Protein AF-A0A369SD27-F1 (afdb_monomer)

Foldseek 3Di:
DDVVVVVVVVCLVVQQKAWEDLDPDPPDIDIDGSVVQLVLLVVVDDPVLPVLSCLCNPQVSVVDSDQKDFQCCQPVVSNDDPVSVVVCVVQFCWADDDVRMIGRGRGCSNVVVVLLVLLLVQLQVVLVPDPNSDDDLVVQQVDPSQCPRPVHRVSSVVVCVVVVVDD

Solvent-accessible surface area (backbone atoms only — not comparable to full-atom values): 9494 Å² total; per-residue (Å²): 140,68,77,66,61,54,54,55,51,51,37,18,75,70,54,50,32,39,53,28,73,84,63,90,51,95,84,49,69,48,78,45,44,38,63,61,51,49,56,56,54,60,72,69,63,44,91,86,48,39,65,46,52,49,47,41,64,71,51,44,49,81,74,47,59,61,47,52,50,41,46,62,54,45,40,74,72,60,62,54,49,74,66,39,51,54,52,38,37,74,61,27,44,29,42,86,66,54,91,62,28,30,28,44,40,62,56,62,46,68,60,51,49,54,47,51,53,51,31,37,50,48,54,54,52,58,30,70,72,34,96,82,52,66,76,59,65,74,58,56,52,65,31,70,79,31,67,74,30,88,74,37,31,65,54,29,51,52,51,38,45,74,67,63,78,51,132

Nearest PDB structures (foldseek):
  9bz0-assembly1_f  TM=7.739E-01  e=6.110E-14  Homo sapiens
  8ycm-assembly1_A  TM=7.921E-01  e=5.741E-13  Homo sapiens
  9er2-assembly1_Q  TM=7.442E-01  e=6.460E-13  Homo sapiens
  9fd2-assembly1_g  TM=7.834E-01  e=1.559E-11  Homo sapiens
  2hs5-assembly1_A  TM=3.991E-01  e=8.813E+00  Rhodococcus jostii RHA1

pLDDT: mean 89.75, std 9.9, range [38.03, 96.31]

Radius of gyration: 19.75 Å; Cα contacts (8 Å, |Δi|>4): 182; chains: 1; bounding box: 48×32×53 Å

Sequence (167 aa):
MNNKYAHANDLRIRNVIRMFKLGEGADEFSILTTEDYTDCIKKLITKENKSSIYKFLHCVLPKCTDVSINRETLFDKIGLSEQDLTYLMSIGTLTIRDVDSWWIAIPNAGQFMKHFIRGRECVIKILKKRKYKEILEQDLQKHSSLKSCCLGASFCIHDVIGKEIVK

Mean predicted aligned error: 5.79 Å

Secondary structure (DSSP, 8-state):
--HHHHHHHHHHHTTSEEEE--SS-TT--EEEEHHHHHHHHHTT--TTTHHHHHHIIIIITTT--SSEEEHIIIIIIT---HHHHHHHHHTTSEEEEETTEEEE--TTHHHHHHHHHHHHHHHHHHHHTSTTS---HHHHHT-HHHHT-TT-HHHHHHHHHHTTS--

Structure (mmCIF, N/CA/C/O backbone):
data_AF-A0A369SD27-F1
#
_entry.id   AF-A0A369SD27-F1
#
loop_
_atom_site.group_PDB
_atom_site.id
_atom_site.type_symbol
_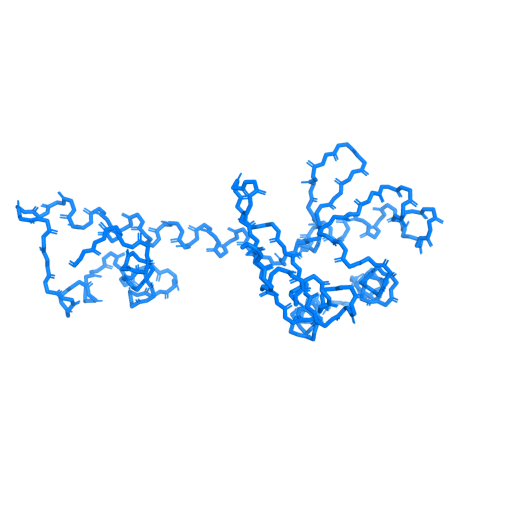atom_site.label_atom_id
_atom_site.label_alt_id
_atom_site.label_comp_id
_atom_site.label_asym_id
_atom_site.label_entity_id
_atom_site.label_seq_id
_atom_site.pdbx_PDB_ins_code
_atom_site.Cartn_x
_atom_site.Cartn_y
_atom_site.Cartn_z
_atom_site.occupancy
_atom_site.B_iso_or_equiv
_atom_site.auth_seq_id
_atom_site.auth_comp_id
_atom_site.auth_asym_id
_atom_site.auth_atom_id
_atom_site.pdbx_PDB_model_num
ATOM 1 N N . MET A 1 1 ? -23.697 14.491 -11.128 1.00 38.03 1 MET A N 1
ATOM 2 C CA . MET A 1 1 ? -22.670 13.422 -11.131 1.00 38.03 1 MET A CA 1
ATOM 3 C C . MET A 1 1 ? -21.575 13.837 -12.113 1.00 38.03 1 MET A C 1
ATOM 5 O O . MET A 1 1 ? -21.940 14.133 -13.233 1.00 38.03 1 MET A O 1
ATOM 9 N N . ASN A 1 2 ? -20.269 13.944 -11.868 1.00 40.72 2 ASN A N 1
ATOM 10 C CA . ASN A 1 2 ? -19.416 14.110 -10.689 1.00 40.72 2 ASN A CA 1
ATOM 11 C C . ASN A 1 2 ? -18.072 14.668 -11.225 1.00 40.72 2 ASN A C 1
ATOM 13 O O . ASN A 1 2 ? -17.315 13.928 -11.842 1.00 40.72 2 ASN A O 1
ATOM 17 N N . ASN A 1 3 ? -17.756 15.946 -10.986 1.00 50.09 3 ASN A N 1
ATOM 18 C CA . ASN A 1 3 ? -16.518 16.595 -11.474 1.00 50.09 3 ASN A CA 1
ATOM 19 C C . ASN A 1 3 ? -15.256 16.183 -10.663 1.00 50.09 3 ASN A C 1
ATOM 21 O O . ASN A 1 3 ? -14.123 16.407 -11.070 1.00 50.09 3 ASN A O 1
ATOM 25 N N . LYS A 1 4 ? -15.424 15.522 -9.507 1.00 52.25 4 LYS A N 1
ATOM 26 C CA . LYS A 1 4 ? -14.296 15.128 -8.639 1.00 52.25 4 LYS A CA 1
ATOM 27 C C . LYS A 1 4 ? -13.510 13.912 -9.150 1.00 52.25 4 LYS A C 1
ATOM 29 O O . LYS A 1 4 ? -12.298 13.865 -8.965 1.00 52.25 4 LYS A O 1
ATOM 34 N N . TYR A 1 5 ? -14.167 12.956 -9.818 1.00 54.16 5 TYR A N 1
ATOM 35 C CA . TYR A 1 5 ? -13.476 11.784 -10.378 1.00 54.16 5 TYR A CA 1
ATOM 36 C C . TYR A 1 5 ? -12.637 12.140 -11.607 1.00 54.16 5 TYR A C 1
ATOM 38 O O . TYR A 1 5 ? -11.576 11.549 -11.795 1.00 54.16 5 TYR A O 1
ATOM 46 N N . ALA A 1 6 ? -13.070 13.138 -12.388 1.00 62.72 6 ALA A N 1
ATOM 47 C CA . ALA A 1 6 ? -12.287 13.673 -13.499 1.00 62.72 6 ALA A CA 1
ATOM 48 C C . ALA A 1 6 ? -10.934 14.196 -12.994 1.00 62.72 6 ALA A C 1
ATOM 50 O O . ALA A 1 6 ? -9.893 13.764 -13.471 1.00 62.72 6 ALA A O 1
ATOM 51 N N . HIS A 1 7 ? -10.942 14.998 -11.924 1.00 81.56 7 HIS A N 1
ATOM 52 C CA . HIS A 1 7 ? -9.715 15.576 -11.380 1.00 81.56 7 HIS A CA 1
ATOM 53 C C . HIS A 1 7 ? -8.720 14.533 -10.841 1.00 81.56 7 HIS A C 1
ATOM 55 O O . HIS A 1 7 ? -7.531 14.600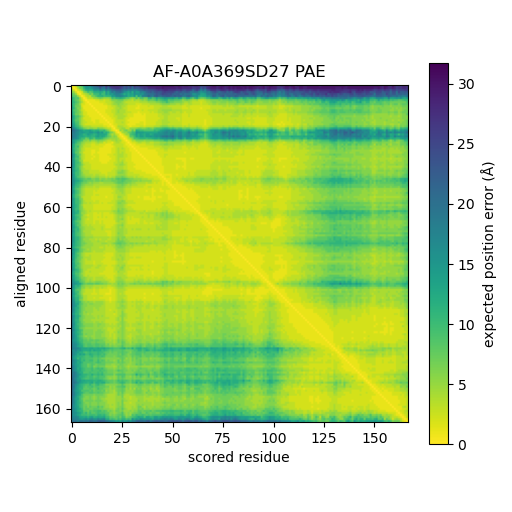 -11.144 1.00 81.56 7 HIS A O 1
ATOM 61 N N . ALA A 1 8 ? -9.181 13.539 -10.072 1.00 82.12 8 ALA A N 1
ATOM 62 C CA . ALA A 1 8 ? -8.292 12.492 -9.559 1.00 82.12 8 ALA A CA 1
ATOM 63 C C . ALA A 1 8 ? -7.730 11.610 -10.688 1.00 82.12 8 ALA A C 1
ATOM 65 O O . ALA A 1 8 ? -6.546 11.276 -10.687 1.00 82.12 8 ALA A O 1
ATOM 66 N N . ASN A 1 9 ? -8.555 11.268 -11.681 1.00 87.00 9 ASN A N 1
ATOM 67 C CA . ASN A 1 9 ? -8.093 10.495 -12.827 1.00 87.00 9 ASN A CA 1
ATOM 68 C C . ASN A 1 9 ? -7.086 11.284 -13.680 1.00 87.00 9 ASN A C 1
ATOM 70 O O . ASN A 1 9 ? -6.085 10.717 -14.109 1.00 87.00 9 ASN A O 1
ATOM 74 N N . ASP A 1 10 ? -7.286 12.592 -13.850 1.00 92.00 10 ASP A N 1
ATOM 75 C CA . ASP A 1 10 ? -6.336 13.469 -14.542 1.00 92.00 10 ASP A CA 1
ATOM 76 C C . ASP A 1 10 ? -4.981 13.511 -13.824 1.00 92.00 10 ASP A C 1
ATOM 78 O O . ASP A 1 10 ? -3.932 13.380 -14.459 1.00 92.00 10 ASP A O 1
ATOM 82 N N . LEU A 1 11 ? -4.985 13.646 -12.492 1.00 93.81 11 LEU A N 1
ATOM 83 C CA . LEU A 1 11 ? -3.763 13.607 -11.683 1.00 93.81 11 LEU A CA 1
ATOM 84 C C . LEU A 1 11 ? -3.053 12.250 -11.782 1.00 93.81 11 LEU A C 1
ATOM 86 O O . LEU A 1 11 ? -1.822 12.206 -11.825 1.00 93.81 11 LEU A O 1
ATOM 90 N N . ARG A 1 12 ? -3.808 11.149 -11.851 1.00 92.88 12 ARG A N 1
ATOM 91 C CA . ARG A 1 12 ? -3.268 9.796 -12.032 1.00 92.88 12 ARG A CA 1
ATOM 92 C C . ARG A 1 12 ? -2.636 9.619 -13.411 1.00 92.88 12 ARG A C 1
ATOM 94 O O . ARG A 1 12 ? -1.510 9.141 -13.498 1.00 92.88 12 ARG A O 1
ATOM 101 N N . ILE A 1 13 ? -3.315 10.040 -14.482 1.00 91.69 13 ILE A N 1
ATOM 102 C CA . ILE A 1 13 ? -2.795 9.970 -15.860 1.00 91.69 13 ILE A CA 1
ATOM 103 C C . ILE A 1 13 ? -1.500 10.782 -15.988 1.00 91.69 13 ILE A C 1
ATOM 105 O O . ILE A 1 13 ? -0.551 10.334 -16.626 1.00 91.69 13 ILE A O 1
ATOM 109 N N . ARG A 1 14 ? -1.423 11.937 -15.317 1.00 93.31 14 ARG A N 1
ATOM 110 C CA . ARG A 1 14 ? -0.212 12.772 -15.231 1.00 93.31 14 ARG A CA 1
ATOM 111 C C . ARG A 1 14 ? 0.856 12.227 -14.277 1.00 93.31 14 ARG A C 1
ATOM 113 O O . ARG A 1 14 ? 1.879 12.878 -14.090 1.00 93.31 14 ARG A O 1
ATOM 120 N N . ASN A 1 15 ? 0.627 11.065 -13.666 1.00 93.50 15 ASN A N 1
ATOM 121 C CA . ASN A 1 15 ? 1.518 10.423 -12.704 1.00 93.50 15 ASN A CA 1
ATOM 122 C C . ASN A 1 15 ? 1.846 11.296 -11.471 1.00 93.50 15 ASN A C 1
ATOM 124 O O . ASN A 1 15 ? 2.904 11.143 -10.864 1.00 93.50 15 ASN A O 1
ATOM 128 N N . VAL A 1 16 ? 0.944 12.203 -11.079 1.00 95.44 16 VAL A N 1
ATOM 129 C CA . VAL A 1 16 ? 1.078 13.018 -9.855 1.00 95.44 16 VAL A CA 1
ATOM 130 C C . VAL A 1 16 ? 0.658 12.218 -8.626 1.00 95.44 16 VAL A C 1
ATOM 132 O O . VAL A 1 16 ? 1.274 12.320 -7.566 1.00 95.44 16 VAL A O 1
ATOM 135 N N . ILE A 1 17 ? -0.377 11.392 -8.780 1.00 95.38 17 ILE A N 1
ATOM 136 C CA . ILE A 1 17 ? -0.871 10.498 -7.735 1.00 95.38 17 ILE A CA 1
ATOM 137 C C . ILE A 1 17 ? -0.869 9.050 -8.207 1.00 95.38 17 ILE A C 1
ATOM 139 O O . ILE A 1 17 ? -0.974 8.761 -9.401 1.00 95.38 17 ILE A O 1
ATOM 143 N N . ARG A 1 18 ? -0.835 8.138 -7.240 1.00 93.94 18 ARG A N 1
ATOM 144 C CA . ARG A 1 18 ? -1.035 6.705 -7.427 1.00 93.94 18 ARG A CA 1
ATOM 145 C C . ARG A 1 18 ? -2.222 6.222 -6.628 1.00 93.94 18 ARG A C 1
ATOM 147 O O . ARG A 1 18 ? -2.465 6.688 -5.518 1.00 93.94 18 ARG A O 1
ATOM 154 N N . MET A 1 19 ? -2.933 5.266 -7.210 1.00 93.31 19 MET A N 1
ATOM 155 C CA . MET A 1 19 ? -4.055 4.588 -6.581 1.00 93.31 19 MET A CA 1
ATOM 156 C C . MET A 1 19 ? -3.653 3.150 -6.257 1.00 93.31 19 MET A C 1
ATOM 158 O O . MET A 1 19 ? -2.937 2.521 -7.034 1.00 93.31 19 MET A O 1
ATOM 162 N N . PHE A 1 20 ? -4.128 2.629 -5.129 1.00 92.19 20 PHE A N 1
ATOM 163 C CA . PHE A 1 20 ? -3.804 1.288 -4.641 1.00 92.19 20 PHE A CA 1
ATOM 164 C C . PHE A 1 20 ? -5.049 0.581 -4.122 1.00 92.19 20 PHE A C 1
ATOM 166 O O . PHE A 1 20 ? -5.918 1.212 -3.517 1.00 92.19 20 PHE A O 1
ATOM 173 N N . LYS A 1 21 ? -5.101 -0.741 -4.301 1.00 88.81 21 LYS A N 1
ATOM 174 C CA . LYS A 1 21 ? -6.092 -1.610 -3.662 1.00 88.81 21 LYS A CA 1
ATOM 175 C C . LYS A 1 21 ? -5.557 -2.100 -2.317 1.00 88.81 21 LYS A C 1
ATOM 177 O O . LYS A 1 21 ? -4.570 -2.826 -2.286 1.00 88.81 21 LYS A O 1
ATOM 182 N N . LEU A 1 22 ? -6.189 -1.684 -1.215 1.00 78.94 22 LEU A N 1
ATOM 183 C CA . LEU A 1 22 ? -5.800 -2.076 0.153 1.00 78.94 22 LEU A CA 1
ATOM 184 C C . LEU A 1 22 ? -6.831 -2.962 0.877 1.00 78.94 22 LEU A C 1
ATOM 186 O O . LEU A 1 22 ? -6.571 -3.385 2.002 1.00 78.94 22 LEU A O 1
ATOM 190 N N . GLY A 1 23 ? -7.981 -3.242 0.259 1.00 68.44 23 GLY A N 1
ATOM 191 C CA . GLY A 1 23 ? -9.082 -3.990 0.869 1.00 68.44 23 GLY A CA 1
ATOM 192 C C . GLY A 1 23 ? -9.861 -4.829 -0.143 1.00 68.44 23 GLY A C 1
ATOM 193 O O . GLY A 1 23 ? -9.574 -4.804 -1.338 1.00 68.44 23 GLY A O 1
ATOM 194 N N . GLU A 1 24 ? -10.849 -5.570 0.357 1.00 60.34 24 GLU A N 1
ATOM 195 C CA . GLU A 1 24 ? -11.711 -6.459 -0.439 1.00 60.34 24 GLU A CA 1
ATOM 196 C C . GLU A 1 24 ? -12.819 -5.697 -1.192 1.00 60.34 24 GLU A C 1
ATOM 198 O O . GLU A 1 24 ? -13.436 -6.234 -2.110 1.00 60.34 24 GLU A O 1
ATOM 203 N N . GLY A 1 25 ? -13.066 -4.432 -0.833 1.00 64.69 25 GLY A N 1
ATOM 204 C CA . GLY A 1 25 ? -14.048 -3.583 -1.499 1.00 64.69 25 GLY A CA 1
ATOM 205 C C . GLY A 1 25 ? -13.664 -3.279 -2.950 1.00 64.69 25 GLY A C 1
ATOM 206 O O . GLY A 1 25 ? -12.620 -2.675 -3.227 1.00 64.69 25 GLY A O 1
ATOM 207 N N . ALA A 1 26 ? -14.552 -3.629 -3.886 1.00 64.12 26 ALA A N 1
ATOM 208 C CA . ALA A 1 26 ? -14.353 -3.428 -5.324 1.00 64.12 26 ALA A CA 1
ATOM 209 C C . ALA A 1 26 ? -14.070 -1.962 -5.709 1.00 64.12 26 ALA A C 1
ATOM 211 O O . ALA A 1 26 ? -13.346 -1.728 -6.675 1.00 64.12 26 ALA A O 1
ATOM 212 N N . ASP A 1 27 ? -14.499 -0.993 -4.891 1.00 72.75 27 ASP A N 1
ATOM 213 C CA . ASP A 1 27 ? -14.333 0.451 -5.124 1.00 72.75 27 ASP A CA 1
ATOM 214 C C . ASP A 1 27 ? -13.517 1.177 -4.041 1.00 72.75 27 ASP A C 1
ATOM 216 O O . ASP A 1 27 ? -13.431 2.405 -4.030 1.00 72.75 27 ASP A O 1
ATOM 220 N N . GLU A 1 28 ? -12.857 0.442 -3.143 1.00 81.75 28 GLU A N 1
ATOM 221 C CA . GLU A 1 28 ? -11.988 1.046 -2.132 1.00 81.75 28 GLU A CA 1
ATOM 222 C C . GLU A 1 28 ? -10.577 1.232 -2.695 1.00 81.75 28 GLU A C 1
ATOM 224 O O . GLU A 1 28 ? -9.897 0.268 -3.062 1.00 81.75 28 GLU A O 1
ATOM 229 N N . PHE A 1 29 ? -10.141 2.488 -2.787 1.00 86.31 29 PHE A N 1
ATOM 230 C CA . PHE A 1 29 ? -8.802 2.850 -3.235 1.00 86.31 29 PHE A CA 1
ATOM 231 C C . PHE A 1 29 ? -8.125 3.761 -2.223 1.00 86.31 29 PHE A C 1
ATOM 233 O O . PHE A 1 29 ? -8.732 4.681 -1.679 1.00 86.31 29 PHE A O 1
ATOM 240 N N . SER A 1 30 ? -6.838 3.527 -2.012 1.00 88.38 30 SER A N 1
ATOM 241 C CA . SER A 1 30 ? -5.964 4.458 -1.305 1.00 88.38 30 SER A CA 1
ATOM 242 C C . SER A 1 30 ? -5.176 5.284 -2.304 1.00 88.38 30 SER A C 1
ATOM 244 O O . SER A 1 30 ? -4.792 4.776 -3.357 1.00 88.38 30 SER A O 1
ATOM 246 N N . ILE A 1 31 ? -4.952 6.553 -1.974 1.00 91.81 31 ILE A N 1
ATOM 247 C CA . ILE A 1 31 ? -4.262 7.510 -2.837 1.00 91.81 31 ILE A CA 1
ATOM 248 C C . ILE A 1 31 ? -2.999 7.983 -2.127 1.00 91.81 31 ILE A C 1
ATOM 250 O O . ILE A 1 31 ? -3.056 8.363 -0.960 1.00 91.81 31 ILE A O 1
ATOM 254 N N . LEU A 1 32 ? -1.874 7.965 -2.837 1.00 93.88 32 LEU A N 1
ATOM 255 C CA . LEU A 1 32 ? -0.634 8.622 -2.421 1.00 93.88 32 LEU A CA 1
ATOM 256 C C . LEU A 1 32 ? -0.143 9.517 -3.550 1.00 93.88 32 LEU A C 1
ATOM 258 O O . LEU A 1 32 ? -0.444 9.264 -4.719 1.00 93.88 32 LEU A O 1
ATOM 262 N N . THR A 1 33 ? 0.654 10.531 -3.224 1.00 95.81 33 THR A N 1
ATOM 263 C CA . THR A 1 33 ? 1.441 11.202 -4.258 1.00 95.81 33 THR A CA 1
ATOM 264 C C . THR A 1 33 ? 2.476 10.220 -4.813 1.00 95.81 33 THR A C 1
ATOM 266 O O . THR A 1 33 ? 2.956 9.318 -4.116 1.00 95.81 33 THR A O 1
ATOM 269 N N . THR A 1 34 ? 2.820 10.359 -6.091 1.00 96.00 34 THR A N 1
ATOM 270 C CA . THR A 1 34 ? 3.882 9.539 -6.692 1.00 96.00 34 THR A CA 1
ATOM 271 C C . THR A 1 34 ? 5.225 9.781 -6.006 1.00 96.00 34 THR A C 1
ATOM 273 O O . THR A 1 34 ? 6.025 8.851 -5.899 1.00 96.00 34 THR A O 1
ATOM 276 N N . GLU A 1 35 ? 5.455 10.998 -5.511 1.00 96.31 35 GLU A N 1
ATOM 277 C CA . GLU A 1 35 ? 6.635 11.377 -4.734 1.00 96.31 35 GLU A CA 1
ATOM 278 C C . GLU A 1 35 ? 6.716 10.596 -3.417 1.00 96.31 35 GLU A C 1
ATOM 280 O O . GLU A 1 35 ? 7.668 9.838 -3.226 1.00 96.31 35 GLU A O 1
ATOM 285 N N . ASP A 1 36 ? 5.676 10.660 -2.578 1.00 96.06 36 ASP A N 1
ATOM 286 C CA . ASP A 1 36 ? 5.634 9.951 -1.290 1.00 96.06 36 ASP A CA 1
ATOM 287 C C . ASP A 1 36 ? 5.782 8.439 -1.471 1.00 96.06 36 ASP A C 1
ATOM 289 O O . ASP A 1 36 ? 6.486 7.765 -0.712 1.00 96.06 36 ASP A O 1
ATOM 293 N N . TYR A 1 37 ? 5.130 7.885 -2.498 1.00 96.00 37 TYR A N 1
ATOM 294 C CA . TYR A 1 37 ? 5.242 6.465 -2.810 1.00 96.00 37 TYR A CA 1
ATOM 295 C C . TYR A 1 37 ? 6.668 6.086 -3.225 1.00 96.00 37 TYR A C 1
ATOM 297 O O . TYR A 1 37 ? 7.220 5.093 -2.746 1.00 96.00 37 TYR A O 1
ATOM 305 N N . THR A 1 38 ? 7.294 6.902 -4.073 1.00 96.12 38 THR A N 1
ATOM 306 C CA . THR A 1 38 ? 8.679 6.703 -4.507 1.00 96.12 38 THR A CA 1
ATOM 307 C C . THR A 1 38 ? 9.638 6.768 -3.320 1.00 96.12 38 THR A C 1
ATOM 309 O O . THR A 1 38 ? 10.519 5.917 -3.188 1.00 96.12 38 THR A O 1
ATOM 312 N N . ASP A 1 39 ? 9.449 7.726 -2.419 1.00 96.12 39 ASP A N 1
ATOM 313 C CA . ASP A 1 39 ? 10.278 7.877 -1.226 1.00 96.12 39 ASP A CA 1
ATOM 314 C C . ASP A 1 39 ? 10.073 6.749 -0.216 1.00 96.12 39 ASP A C 1
ATOM 316 O O . ASP A 1 39 ? 11.031 6.312 0.426 1.00 96.12 39 ASP A O 1
ATOM 320 N N . CYS A 1 40 ? 8.857 6.210 -0.112 1.00 94.69 40 CYS A N 1
ATOM 321 C CA . CYS A 1 40 ? 8.592 4.990 0.643 1.00 94.69 40 CYS A CA 1
ATOM 322 C C . CYS A 1 40 ? 9.404 3.805 0.094 1.00 94.69 40 CYS A C 1
ATOM 324 O O . CYS A 1 40 ? 10.085 3.122 0.857 1.00 94.69 40 CYS A O 1
ATOM 326 N N . ILE A 1 41 ? 9.405 3.600 -1.225 1.00 95.88 41 ILE A N 1
ATOM 327 C CA . ILE A 1 41 ? 10.137 2.495 -1.862 1.00 95.88 41 ILE A CA 1
ATOM 328 C C . ILE A 1 41 ? 11.650 2.672 -1.744 1.00 95.88 41 ILE A C 1
ATOM 330 O O . ILE A 1 41 ? 12.358 1.701 -1.485 1.00 95.88 41 ILE A O 1
ATOM 334 N N . LYS A 1 42 ? 12.168 3.899 -1.888 1.00 95.75 42 LYS A N 1
ATOM 335 C CA . LYS A 1 42 ? 13.607 4.176 -1.733 1.00 95.75 42 LYS A CA 1
ATOM 336 C C . LYS A 1 42 ? 14.139 3.729 -0.368 1.00 95.75 42 LYS A C 1
ATOM 338 O O . LYS A 1 42 ? 15.280 3.284 -0.283 1.00 95.75 42 LYS A O 1
ATOM 343 N N . LYS A 1 43 ? 13.317 3.785 0.688 1.00 94.56 43 LYS A N 1
ATOM 344 C CA . LYS A 1 43 ? 13.683 3.313 2.039 1.00 94.56 43 LYS A CA 1
ATOM 345 C C . LYS A 1 43 ? 13.860 1.792 2.129 1.00 94.56 43 LYS A C 1
ATOM 347 O O . LYS A 1 43 ? 14.437 1.316 3.099 1.00 94.56 43 LYS A O 1
ATOM 352 N N . LEU A 1 44 ? 13.386 1.035 1.138 1.00 92.75 44 LEU A N 1
ATOM 353 C CA . LEU A 1 44 ? 13.511 -0.426 1.065 1.00 92.75 44 LEU A CA 1
ATOM 354 C C . LEU A 1 44 ? 14.767 -0.886 0.313 1.00 92.75 44 LEU A C 1
ATOM 356 O O . LEU A 1 44 ? 14.998 -2.091 0.190 1.00 92.75 44 LEU A O 1
ATOM 360 N N . ILE A 1 45 ? 15.564 0.049 -0.215 1.00 94.31 45 ILE A N 1
ATOM 361 C CA . ILE A 1 45 ? 16.767 -0.275 -0.981 1.00 94.31 45 ILE A CA 1
ATOM 362 C C . ILE A 1 45 ? 17.813 -0.914 -0.068 1.00 94.31 45 ILE A C 1
ATOM 364 O O . ILE A 1 45 ? 18.296 -0.319 0.893 1.00 94.31 45 ILE A O 1
ATOM 368 N N . THR A 1 46 ? 18.219 -2.119 -0.442 1.00 92.88 46 THR A N 1
ATOM 369 C CA . THR A 1 46 ? 19.359 -2.855 0.095 1.00 92.88 46 THR A CA 1
ATOM 370 C C . THR A 1 46 ? 20.375 -3.090 -1.024 1.00 92.88 46 THR A C 1
ATOM 372 O O . THR A 1 46 ? 20.122 -2.804 -2.196 1.00 92.88 46 THR A O 1
ATOM 375 N N . LYS A 1 47 ? 21.561 -3.614 -0.690 1.00 91.00 47 LYS A N 1
ATOM 376 C CA . LYS A 1 47 ? 22.576 -3.945 -1.707 1.00 91.00 47 LYS A CA 1
ATOM 377 C C . LYS A 1 47 ? 22.081 -5.000 -2.704 1.00 91.00 47 LYS A C 1
ATOM 379 O O . LYS A 1 47 ? 22.445 -4.935 -3.872 1.00 91.00 47 LYS A O 1
ATOM 384 N N . GLU A 1 48 ? 21.247 -5.928 -2.247 1.00 89.00 48 GLU A N 1
ATOM 385 C CA . GLU A 1 48 ? 20.790 -7.090 -3.015 1.00 89.00 48 GLU A CA 1
ATOM 386 C C . GLU A 1 48 ? 19.648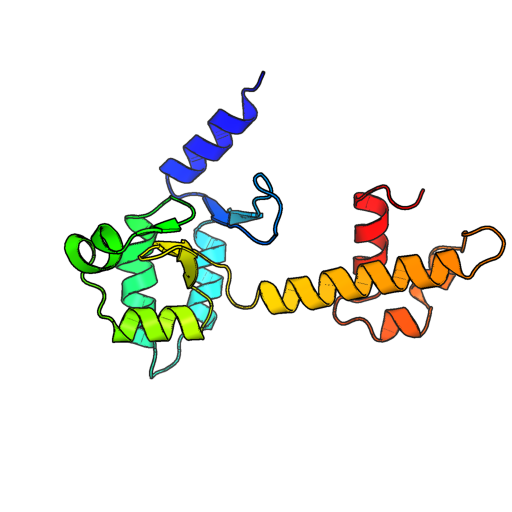 -6.744 -3.978 1.00 89.00 48 GLU A C 1
ATOM 388 O O . GLU A 1 48 ? 19.628 -7.220 -5.108 1.00 89.00 48 GLU A O 1
ATOM 393 N N . ASN A 1 49 ? 18.723 -5.867 -3.573 1.00 90.19 49 ASN A N 1
ATOM 394 C CA . ASN A 1 49 ? 17.517 -5.554 -4.352 1.00 90.19 49 ASN A CA 1
ATOM 395 C C . ASN A 1 49 ? 17.615 -4.247 -5.164 1.00 90.19 49 ASN A C 1
ATOM 397 O O . ASN A 1 49 ? 16.662 -3.867 -5.850 1.00 90.19 49 ASN A O 1
ATOM 401 N N . LYS A 1 50 ? 18.758 -3.548 -5.097 1.00 93.94 50 LYS A N 1
ATOM 402 C CA . LYS A 1 50 ? 18.945 -2.215 -5.692 1.00 93.94 50 LYS A CA 1
ATOM 403 C C . LYS A 1 50 ? 18.587 -2.174 -7.177 1.00 93.94 50 LYS A C 1
ATOM 405 O O . LYS A 1 50 ? 17.958 -1.218 -7.619 1.00 93.94 50 LYS A O 1
ATOM 410 N N . SER A 1 51 ? 18.984 -3.197 -7.935 1.00 94.12 51 SER A N 1
ATOM 411 C CA . SER A 1 51 ? 18.719 -3.278 -9.377 1.00 94.12 51 SER A CA 1
ATOM 412 C C . SER A 1 51 ? 17.221 -3.407 -9.672 1.00 94.12 51 SER A C 1
ATOM 414 O O . SER A 1 51 ? 16.676 -2.628 -10.454 1.00 94.12 51 SER A O 1
ATOM 416 N N . SER A 1 52 ? 16.528 -4.319 -8.985 1.00 95.06 52 SER A N 1
ATOM 417 C CA . SER A 1 52 ? 15.092 -4.547 -9.177 1.00 95.06 52 SER A CA 1
ATOM 418 C C . SER A 1 52 ? 14.263 -3.330 -8.756 1.00 95.06 52 SER A C 1
ATOM 420 O O . SER A 1 52 ? 13.375 -2.911 -9.496 1.00 95.06 52 SER A O 1
ATOM 422 N N . ILE A 1 53 ? 14.599 -2.692 -7.626 1.00 95.62 53 ILE A N 1
ATOM 423 C CA . ILE A 1 53 ? 13.938 -1.451 -7.192 1.00 95.62 53 ILE A CA 1
ATOM 424 C C . ILE A 1 53 ? 14.202 -0.313 -8.181 1.00 95.62 53 ILE A C 1
ATOM 426 O O . ILE A 1 53 ? 13.283 0.435 -8.507 1.00 95.62 53 ILE A O 1
ATOM 430 N N . TYR A 1 54 ? 15.424 -0.190 -8.704 1.00 95.44 54 TYR A N 1
ATOM 431 C CA . TYR A 1 54 ? 15.736 0.819 -9.715 1.00 95.44 54 TYR A CA 1
ATOM 432 C C . TYR A 1 54 ? 14.879 0.633 -10.976 1.00 95.44 54 TYR A C 1
ATOM 434 O O . TYR A 1 54 ? 14.235 1.583 -11.422 1.00 95.44 54 TYR A O 1
ATOM 442 N N . LYS A 1 55 ? 14.791 -0.592 -11.514 1.00 95.25 55 LYS A N 1
ATOM 443 C CA . LYS A 1 55 ? 13.910 -0.900 -12.656 1.00 95.25 55 LYS A CA 1
ATOM 444 C C . LYS A 1 55 ? 12.447 -0.602 -12.339 1.00 95.25 55 LYS A C 1
ATOM 446 O O . LYS A 1 55 ? 11.735 -0.049 -13.172 1.00 95.25 55 LYS A O 1
ATOM 451 N N . PHE A 1 56 ? 11.986 -0.921 -11.134 1.00 95.75 56 PHE A N 1
ATOM 452 C CA . PHE A 1 56 ? 10.622 -0.608 -10.727 1.00 95.75 56 PHE A CA 1
ATOM 453 C C . PHE A 1 56 ? 10.360 0.905 -10.736 1.00 95.75 56 PHE A C 1
ATOM 455 O O . PHE A 1 56 ? 9.457 1.372 -11.429 1.00 95.75 56 PHE A O 1
ATOM 462 N N . LEU A 1 57 ? 11.202 1.684 -10.054 1.00 95.75 57 LEU A N 1
ATOM 463 C CA . LEU A 1 57 ? 11.056 3.136 -9.942 1.00 95.75 57 LEU A CA 1
ATOM 464 C C . LEU A 1 57 ? 11.193 3.868 -11.282 1.00 95.75 57 LEU A C 1
ATOM 466 O O . LEU A 1 57 ? 10.472 4.835 -11.519 1.00 95.75 57 LEU A O 1
ATOM 470 N N . HIS A 1 58 ? 12.099 3.425 -12.156 1.00 95.00 58 HIS A N 1
ATOM 471 C CA . HIS A 1 58 ? 12.443 4.156 -13.379 1.00 95.00 58 HIS A CA 1
ATOM 472 C C . HIS A 1 58 ? 11.839 3.573 -14.659 1.00 95.00 58 HIS A C 1
ATOM 474 O O . HIS A 1 58 ? 11.731 4.286 -15.654 1.00 95.00 58 HIS A O 1
ATOM 480 N N . CYS A 1 59 ? 11.426 2.306 -14.659 1.00 93.31 59 CYS A N 1
ATOM 481 C CA . CYS A 1 59 ? 10.883 1.647 -15.847 1.00 93.31 59 CYS A CA 1
ATOM 482 C C . CYS A 1 59 ? 9.409 1.271 -15.682 1.00 93.31 59 CYS A C 1
ATOM 484 O O . CYS A 1 59 ? 8.652 1.444 -16.634 1.00 93.31 59 CYS A O 1
ATOM 486 N N . VAL A 1 60 ? 8.985 0.800 -14.502 1.00 93.38 60 VAL A N 1
ATOM 487 C CA . VAL A 1 60 ? 7.583 0.412 -14.261 1.00 93.38 60 VAL A CA 1
ATOM 488 C C . VAL A 1 60 ? 6.729 1.621 -13.934 1.00 93.38 60 VAL A C 1
ATOM 490 O O . VAL A 1 60 ? 5.775 1.912 -14.652 1.00 93.38 60 VAL A O 1
ATOM 493 N N . LEU A 1 61 ? 7.079 2.345 -12.869 1.00 92.75 61 LEU A N 1
ATOM 494 C CA . LEU A 1 61 ? 6.259 3.438 -12.361 1.00 92.75 61 LEU A CA 1
ATOM 495 C C . LEU A 1 61 ? 5.956 4.498 -13.440 1.00 92.75 61 LEU A C 1
ATOM 497 O O . LEU A 1 61 ? 4.783 4.834 -13.599 1.00 92.75 61 LEU A O 1
ATOM 501 N N . PRO A 1 62 ? 6.914 4.985 -14.249 1.00 91.38 62 PRO A N 1
ATOM 502 C CA . PRO A 1 62 ? 6.614 6.014 -15.245 1.00 91.38 62 PRO A CA 1
ATOM 503 C C . PRO A 1 62 ? 5.726 5.526 -16.396 1.00 91.38 62 PRO A C 1
ATOM 505 O O . PRO A 1 62 ? 5.027 6.330 -17.003 1.00 91.38 62 PRO A O 1
ATOM 508 N N . LYS A 1 63 ? 5.756 4.222 -16.704 1.00 89.50 63 LYS A N 1
ATOM 509 C CA . LYS A 1 63 ? 5.010 3.620 -17.820 1.00 89.50 63 LYS A CA 1
ATOM 510 C C . LYS A 1 63 ? 3.646 3.060 -17.406 1.00 89.50 63 LYS A C 1
ATOM 512 O O . LYS A 1 63 ? 2.808 2.829 -18.269 1.00 89.50 63 LYS A O 1
ATOM 517 N N . CYS A 1 64 ? 3.423 2.840 -16.109 1.00 90.44 64 CYS A N 1
ATOM 518 C CA . CYS A 1 64 ? 2.198 2.265 -15.565 1.00 90.44 64 CYS A CA 1
ATOM 519 C C . CYS A 1 64 ? 1.609 3.178 -14.483 1.00 90.44 64 CYS A C 1
ATOM 521 O O . CYS A 1 64 ? 2.092 3.217 -13.348 1.00 90.44 64 CYS A O 1
ATOM 523 N N . THR A 1 65 ? 0.548 3.905 -14.836 1.00 92.19 65 THR A N 1
ATOM 524 C CA . THR A 1 65 ? -0.253 4.731 -13.912 1.00 92.19 65 THR A CA 1
ATOM 525 C C . THR A 1 65 ? -1.528 4.025 -13.444 1.00 92.19 65 THR A C 1
ATOM 527 O O . THR A 1 65 ? -2.276 4.560 -12.621 1.00 92.19 65 THR A O 1
ATOM 530 N N . ASP A 1 66 ? -1.797 2.827 -13.961 1.00 91.25 66 ASP A N 1
ATOM 531 C CA . ASP A 1 66 ? -2.874 1.965 -13.489 1.00 91.25 66 ASP A CA 1
ATOM 532 C C . ASP A 1 66 ? -2.504 1.269 -12.174 1.00 91.25 66 ASP A C 1
ATOM 534 O O . ASP A 1 66 ? -1.341 1.170 -11.784 1.00 91.25 66 ASP A O 1
ATOM 538 N N . VAL A 1 67 ? -3.532 0.780 -11.484 1.00 92.00 67 VAL A N 1
ATOM 539 C CA . VAL A 1 67 ? -3.434 0.079 -10.191 1.00 92.00 67 VAL A CA 1
ATOM 540 C C . VAL A 1 67 ? -2.810 -1.316 -10.309 1.00 92.00 67 VAL A C 1
ATOM 542 O O . VAL A 1 67 ? -2.414 -1.910 -9.309 1.00 92.00 67 VAL A O 1
ATOM 545 N N . SER A 1 68 ? -2.739 -1.859 -11.523 1.00 93.69 68 SER A N 1
ATOM 546 C CA . SER A 1 68 ? -2.240 -3.200 -11.814 1.00 93.69 68 SER A CA 1
ATOM 547 C C . SER A 1 68 ? -1.442 -3.220 -13.100 1.00 93.69 68 SER A C 1
ATOM 549 O O . SER A 1 68 ? -1.657 -2.393 -13.982 1.00 93.69 68 SER A O 1
ATOM 551 N N . ILE A 1 69 ? -0.618 -4.247 -13.239 1.00 95.19 69 ILE A N 1
ATOM 552 C CA . ILE A 1 69 ? 0.188 -4.513 -14.419 1.00 95.19 69 ILE A CA 1
ATOM 553 C C . ILE A 1 69 ? 0.015 -5.972 -14.848 1.00 95.19 69 ILE A C 1
ATOM 555 O O . ILE A 1 69 ? -0.167 -6.857 -14.011 1.00 95.19 69 ILE A O 1
ATOM 559 N N . ASN A 1 70 ? 0.015 -6.224 -16.157 1.00 95.69 70 ASN A N 1
ATOM 560 C CA . ASN A 1 70 ? -0.075 -7.570 -16.725 1.00 95.69 70 ASN A CA 1
ATOM 561 C C . ASN A 1 70 ? 1.301 -8.077 -17.186 1.00 95.69 70 ASN A C 1
ATOM 563 O O . ASN A 1 70 ? 2.250 -7.299 -17.316 1.00 95.69 70 ASN A O 1
ATOM 567 N N . ARG A 1 71 ? 1.397 -9.386 -17.440 1.00 95.19 71 ARG A N 1
ATOM 568 C CA . ARG A 1 71 ? 2.632 -10.069 -17.851 1.00 95.19 71 ARG A CA 1
ATOM 569 C C . ARG A 1 71 ? 3.242 -9.460 -19.107 1.00 95.19 71 ARG A C 1
ATOM 571 O O . ARG A 1 71 ? 4.415 -9.106 -19.081 1.00 95.19 71 ARG A O 1
ATOM 578 N N . GLU A 1 72 ? 2.442 -9.258 -20.150 1.00 94.44 72 GLU A N 1
ATOM 579 C CA . GLU A 1 72 ? 2.895 -8.659 -21.414 1.00 94.44 72 GLU A CA 1
ATOM 580 C C . GLU A 1 72 ? 3.585 -7.303 -21.179 1.00 94.44 72 GLU A C 1
ATOM 582 O O . GLU A 1 72 ? 4.676 -7.027 -21.672 1.00 94.44 72 GLU A O 1
ATOM 587 N N . THR A 1 73 ? 2.990 -6.438 -20.356 1.00 93.88 73 THR A N 1
ATOM 588 C CA . THR A 1 73 ? 3.581 -5.126 -20.071 1.00 93.88 73 THR A CA 1
ATOM 589 C C . THR A 1 73 ? 4.839 -5.251 -19.215 1.00 93.88 73 THR A C 1
ATOM 591 O O . THR A 1 73 ? 5.827 -4.563 -19.473 1.00 93.88 73 THR A O 1
ATOM 594 N N . LEU A 1 74 ? 4.822 -6.125 -18.208 1.00 94.12 74 LEU A N 1
ATOM 595 C CA . LEU A 1 74 ? 5.920 -6.283 -17.258 1.00 94.12 74 LEU A CA 1
ATOM 596 C C . LEU A 1 74 ? 7.179 -6.879 -17.909 1.00 94.12 74 L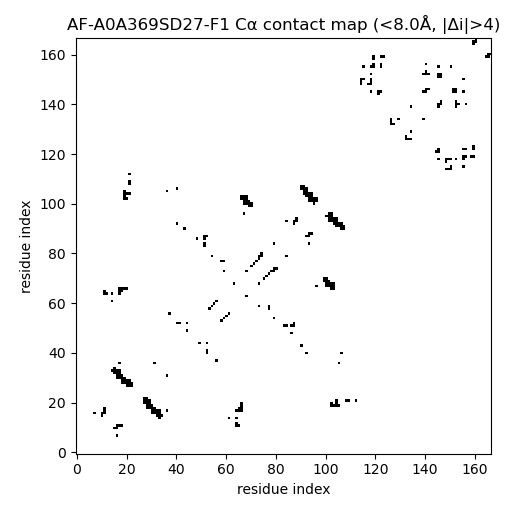EU A C 1
ATOM 598 O O . LEU A 1 74 ? 8.280 -6.356 -17.725 1.00 94.12 74 LEU A O 1
ATOM 602 N N . PHE A 1 75 ? 7.015 -7.950 -18.681 1.00 95.00 75 PHE A N 1
ATOM 603 C CA . PHE A 1 75 ? 8.120 -8.700 -19.273 1.00 95.00 75 PHE A CA 1
ATOM 604 C C . PHE A 1 75 ? 8.439 -8.215 -20.684 1.00 95.00 75 PHE A C 1
ATOM 606 O O . PHE A 1 75 ? 9.588 -7.870 -20.950 1.00 95.00 75 PHE A O 1
ATOM 613 N N . ASP A 1 76 ? 7.440 -8.089 -21.558 1.00 93.31 76 ASP A N 1
ATOM 614 C CA . ASP A 1 76 ? 7.697 -7.835 -22.981 1.00 93.31 76 ASP A CA 1
ATOM 615 C C . ASP A 1 76 ? 7.950 -6.346 -23.255 1.00 93.31 76 ASP A C 1
ATOM 617 O O . ASP A 1 76 ? 8.848 -5.992 -24.018 1.00 93.31 76 ASP A O 1
ATOM 621 N N . LYS A 1 77 ? 7.199 -5.442 -22.606 1.00 92.50 77 LYS A N 1
ATOM 622 C CA . LYS A 1 77 ? 7.326 -3.982 -22.836 1.00 92.50 77 LYS A CA 1
ATOM 623 C C . LYS A 1 77 ? 8.333 -3.294 -21.916 1.00 92.50 77 LYS A C 1
ATOM 625 O O . LYS A 1 77 ? 8.938 -2.287 -22.298 1.00 92.50 77 LYS A O 1
ATOM 630 N N . ILE A 1 78 ? 8.472 -3.769 -20.679 1.00 92.00 78 ILE A N 1
ATOM 631 C CA . ILE A 1 78 ? 9.372 -3.171 -19.681 1.00 92.00 78 ILE A CA 1
ATOM 632 C C . ILE A 1 78 ? 10.695 -3.936 -19.575 1.00 92.00 78 ILE A C 1
ATOM 634 O O . ILE A 1 78 ? 11.716 -3.300 -19.308 1.00 92.00 78 ILE A O 1
ATOM 638 N N . GLY A 1 79 ? 10.709 -5.251 -19.812 1.00 92.00 79 GLY A N 1
ATOM 639 C CA . GLY A 1 79 ? 11.926 -6.062 -19.726 1.00 92.00 79 GLY A CA 1
ATOM 640 C C . GLY A 1 79 ? 12.339 -6.417 -18.295 1.00 92.00 79 GLY A C 1
ATOM 641 O O . GLY A 1 79 ? 13.534 -6.537 -18.010 1.00 92.00 79 GLY A O 1
ATOM 642 N N . LEU A 1 80 ? 11.388 -6.540 -17.363 1.00 94.00 80 LEU A N 1
ATOM 643 C CA . LEU A 1 80 ? 11.685 -7.120 -16.049 1.00 94.00 80 LEU A CA 1
ATOM 644 C C . LEU A 1 80 ? 11.990 -8.613 -16.181 1.00 94.00 80 LEU A C 1
ATOM 646 O O . LEU A 1 80 ? 11.426 -9.293 -17.028 1.00 94.00 80 LEU A O 1
ATOM 650 N N . SER A 1 81 ? 12.882 -9.128 -15.337 1.00 95.19 81 SER A N 1
ATOM 651 C CA . SER A 1 81 ? 13.127 -10.571 -15.242 1.00 95.19 81 SER A CA 1
ATOM 652 C C . SER A 1 81 ? 12.196 -11.228 -14.217 1.00 95.19 81 SER A C 1
ATOM 654 O O . SER A 1 81 ? 11.681 -10.564 -13.318 1.00 95.19 81 SER A O 1
ATOM 656 N N . GLU A 1 82 ? 12.022 -12.550 -14.296 1.00 94.56 82 GLU A N 1
ATOM 657 C CA . GLU A 1 82 ? 11.253 -13.319 -13.294 1.00 94.56 82 GLU A CA 1
ATOM 658 C C . GLU A 1 82 ? 11.876 -13.199 -11.887 1.00 94.56 82 GLU A C 1
ATOM 660 O O . GLU A 1 82 ? 11.179 -13.183 -10.870 1.00 94.56 82 GLU A O 1
ATOM 665 N N . GLN A 1 83 ? 13.203 -13.035 -11.821 1.00 94.94 83 GLN A N 1
ATOM 666 C CA . GLN A 1 83 ? 13.921 -12.749 -10.577 1.00 94.94 83 GLN A CA 1
ATOM 667 C C . GLN A 1 83 ? 13.520 -11.382 -10.014 1.00 94.94 83 GLN A C 1
ATOM 669 O O . GLN A 1 83 ? 13.200 -11.283 -8.831 1.00 94.94 83 GLN A O 1
ATOM 674 N N . ASP A 1 84 ? 13.473 -10.343 -10.857 1.00 95.56 84 ASP A N 1
ATOM 675 C CA . ASP A 1 84 ? 13.023 -9.017 -10.430 1.00 95.56 84 ASP A CA 1
ATOM 676 C C . ASP A 1 84 ? 11.575 -9.059 -9.920 1.00 95.56 84 ASP A C 1
ATOM 678 O O . ASP A 1 84 ? 11.293 -8.493 -8.866 1.00 95.56 84 ASP A O 1
ATOM 682 N N . LEU A 1 85 ? 10.671 -9.758 -10.620 1.00 95.50 85 LEU A N 1
ATOM 683 C CA . LEU A 1 85 ? 9.285 -9.940 -10.173 1.00 95.50 85 LE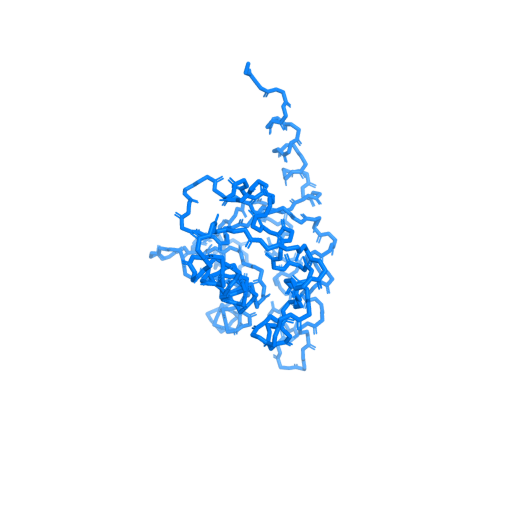U A CA 1
ATOM 684 C C . LEU A 1 85 ? 9.237 -10.602 -8.790 1.00 95.50 85 LEU A C 1
ATOM 686 O O . LEU A 1 85 ? 8.583 -10.085 -7.884 1.00 95.50 85 LEU A O 1
ATOM 690 N N . THR A 1 86 ? 9.965 -11.706 -8.612 1.00 94.88 86 THR A N 1
ATOM 691 C CA . THR A 1 86 ? 10.022 -12.437 -7.338 1.00 94.88 86 THR A CA 1
ATOM 692 C C . THR A 1 86 ? 10.490 -11.530 -6.197 1.00 94.88 86 THR A C 1
ATOM 694 O O . THR A 1 86 ? 9.889 -11.524 -5.120 1.00 94.88 86 THR A O 1
ATOM 697 N N . TYR A 1 87 ? 11.518 -10.709 -6.432 1.00 94.38 87 TYR A N 1
ATOM 698 C CA . TYR A 1 87 ? 11.994 -9.740 -5.445 1.00 94.38 87 TYR A CA 1
ATOM 699 C C . TYR A 1 87 ? 10.978 -8.633 -5.157 1.00 94.38 87 TYR A C 1
ATOM 701 O O . TYR A 1 87 ? 10.730 -8.313 -3.998 1.00 94.38 87 TYR A O 1
ATOM 709 N N . LEU A 1 88 ? 10.364 -8.048 -6.185 1.00 95.44 88 LEU A N 1
ATOM 710 C CA . LEU A 1 88 ? 9.365 -6.989 -6.019 1.00 95.44 88 LEU A CA 1
ATOM 711 C C . LEU A 1 88 ? 8.129 -7.482 -5.253 1.00 95.44 88 LEU A C 1
ATOM 713 O O . LEU A 1 88 ? 7.554 -6.731 -4.455 1.00 95.44 88 LEU A O 1
ATOM 717 N N . MET A 1 89 ? 7.759 -8.750 -5.446 1.00 94.38 89 MET A N 1
ATOM 718 C CA . MET A 1 89 ? 6.715 -9.416 -4.673 1.00 94.38 89 MET A CA 1
ATOM 719 C C . MET A 1 89 ? 7.127 -9.650 -3.220 1.00 94.38 89 MET A C 1
ATOM 721 O O . MET A 1 89 ? 6.341 -9.374 -2.315 1.00 94.38 89 MET A O 1
ATOM 725 N N . SER A 1 90 ? 8.358 -10.105 -2.969 1.00 92.69 90 SER A N 1
ATOM 726 C CA . SER A 1 90 ? 8.817 -10.391 -1.604 1.00 92.69 90 SER A CA 1
ATOM 727 C C . SER A 1 90 ? 8.889 -9.140 -0.721 1.00 92.69 90 SER A C 1
ATOM 729 O O . SER A 1 90 ? 8.609 -9.220 0.474 1.00 92.69 90 SER A O 1
ATOM 731 N N . ILE A 1 91 ? 9.178 -7.971 -1.305 1.00 92.62 91 ILE A N 1
ATOM 732 C CA . ILE A 1 91 ? 9.160 -6.679 -0.595 1.00 92.62 91 ILE A CA 1
ATOM 733 C C . ILE A 1 91 ? 7.780 -5.997 -0.592 1.00 92.62 91 ILE A C 1
ATOM 735 O O . ILE A 1 91 ? 7.630 -4.908 -0.038 1.00 92.62 91 ILE A O 1
ATOM 739 N N . GLY A 1 92 ? 6.768 -6.608 -1.216 1.00 92.75 92 GLY A N 1
ATOM 740 C CA . GLY A 1 92 ? 5.390 -6.114 -1.216 1.00 92.75 92 GLY A CA 1
ATOM 741 C C . GLY A 1 92 ? 5.136 -4.886 -2.096 1.00 92.75 92 GLY A C 1
ATOM 742 O O . GLY A 1 92 ? 4.176 -4.160 -1.854 1.00 92.75 92 GLY A O 1
ATOM 743 N N . THR A 1 93 ? 5.981 -4.636 -3.101 1.00 94.38 93 THR A N 1
ATOM 744 C CA . THR A 1 93 ? 5.712 -3.612 -4.137 1.00 94.38 93 THR A CA 1
ATOM 745 C C . THR A 1 93 ? 4.770 -4.119 -5.226 1.00 94.38 93 THR A C 1
ATOM 747 O O . THR A 1 93 ? 4.057 -3.328 -5.843 1.00 94.38 93 THR A O 1
ATOM 750 N N . LEU A 1 94 ? 4.729 -5.439 -5.421 1.00 94.75 94 LEU A N 1
ATOM 751 C CA . LEU A 1 94 ? 3.761 -6.136 -6.259 1.00 94.75 94 LEU A CA 1
ATOM 752 C C . LEU A 1 94 ? 3.057 -7.222 -5.441 1.00 94.75 94 LEU A C 1
ATOM 754 O O . LEU A 1 94 ? 3.681 -7.882 -4.612 1.00 94.75 94 LEU A O 1
ATOM 758 N N . THR A 1 95 ? 1.769 -7.439 -5.685 1.00 93.19 95 THR A N 1
ATOM 759 C CA . THR A 1 95 ? 1.018 -8.572 -5.122 1.00 93.19 95 THR A CA 1
ATOM 760 C C . THR A 1 95 ? 0.201 -9.256 -6.206 1.00 93.19 95 THR A C 1
ATOM 762 O O . THR A 1 95 ? -0.100 -8.657 -7.236 1.00 93.19 95 THR A O 1
ATOM 765 N N . ILE A 1 96 ? -0.132 -10.533 -6.011 1.00 91.88 96 ILE A N 1
ATOM 766 C CA . ILE A 1 96 ? -0.920 -11.289 -6.993 1.00 91.88 96 ILE A CA 1
ATOM 767 C C . ILE A 1 96 ? -2.307 -10.655 -7.107 1.00 91.88 96 ILE A C 1
ATOM 769 O O . ILE A 1 96 ? -2.967 -10.415 -6.094 1.00 91.88 96 ILE A O 1
ATOM 773 N N . ARG A 1 97 ? -2.724 -10.391 -8.347 1.00 91.38 97 ARG A N 1
ATOM 774 C CA . ARG A 1 97 ? -4.092 -10.004 -8.679 1.00 91.38 97 ARG A CA 1
ATOM 775 C C . ARG A 1 97 ? -4.848 -11.207 -9.231 1.00 91.38 97 ARG A C 1
ATOM 777 O O . ARG A 1 97 ? -5.786 -11.661 -8.595 1.00 91.38 97 ARG A O 1
ATOM 784 N N . ASP A 1 98 ? -4.389 -11.706 -10.375 1.00 89.88 98 ASP A N 1
ATOM 785 C CA . ASP A 1 98 ? -4.979 -12.796 -11.156 1.00 89.88 98 ASP A CA 1
ATOM 786 C C . ASP A 1 98 ? -3.845 -13.567 -11.865 1.00 89.88 98 ASP A C 1
ATOM 788 O O . ASP A 1 98 ? -2.664 -13.240 -11.702 1.00 89.88 98 ASP A O 1
ATOM 792 N N . VAL A 1 99 ? -4.181 -14.574 -12.680 1.00 90.62 99 VAL A N 1
ATOM 793 C CA . VAL A 1 99 ? -3.200 -15.219 -13.571 1.00 90.62 99 VAL A CA 1
ATOM 794 C C . VAL A 1 99 ? -2.580 -14.152 -14.474 1.00 90.62 99 VAL A C 1
ATOM 796 O O . VAL A 1 99 ? -3.297 -13.382 -15.110 1.00 90.62 99 VAL A O 1
ATOM 799 N N . ASP A 1 100 ? -1.248 -14.086 -14.499 1.00 93.38 100 ASP A N 1
ATOM 800 C CA . ASP A 1 100 ? -0.480 -13.135 -15.311 1.00 93.38 100 ASP A CA 1
ATOM 801 C C . ASP A 1 100 ? -0.778 -11.648 -15.043 1.00 93.38 100 ASP A C 1
ATOM 803 O O . ASP A 1 100 ? -0.511 -10.784 -15.887 1.00 93.38 100 ASP A O 1
ATOM 807 N N . SER A 1 101 ? -1.291 -11.317 -13.852 1.00 94.44 101 SER A N 1
ATOM 808 C CA . SER A 1 101 ? -1.479 -9.932 -13.424 1.00 94.44 101 SER A CA 1
ATOM 809 C C . SER A 1 101 ? -1.167 -9.708 -11.948 1.00 94.44 101 SER A C 1
ATOM 811 O O . SER A 1 101 ? -1.477 -10.521 -11.075 1.00 94.44 101 SER A O 1
ATOM 813 N N . TRP A 1 102 ? -0.592 -8.540 -11.667 1.00 95.69 102 TRP A N 1
ATOM 814 C CA . TRP A 1 102 ? -0.191 -8.117 -10.332 1.00 95.69 102 TRP A CA 1
ATOM 815 C C . TRP A 1 102 ? -0.749 -6.739 -10.008 1.00 95.69 102 TRP A C 1
ATOM 817 O O . TRP A 1 102 ? -0.763 -5.839 -10.853 1.00 95.69 102 TRP A O 1
ATOM 827 N N . TRP A 1 103 ? -1.174 -6.553 -8.764 1.00 94.12 103 TRP A N 1
ATOM 828 C CA . TRP A 1 103 ? -1.426 -5.228 -8.216 1.00 94.12 103 TRP A CA 1
ATOM 829 C C . TRP A 1 103 ? -0.102 -4.520 -7.958 1.00 94.12 103 TRP A C 1
ATOM 831 O O . TRP A 1 103 ? 0.836 -5.120 -7.430 1.00 94.12 103 TRP A O 1
ATOM 841 N N . ILE A 1 104 ? -0.054 -3.226 -8.264 1.00 94.88 104 ILE A N 1
ATOM 842 C CA . ILE A 1 104 ? 0.942 -2.339 -7.673 1.00 94.88 104 ILE A CA 1
ATOM 843 C C . ILE A 1 104 ? 0.495 -2.093 -6.235 1.00 94.88 104 ILE A C 1
ATOM 845 O O . ILE A 1 104 ? -0.630 -1.652 -5.993 1.00 94.88 104 ILE A O 1
ATOM 849 N N . ALA A 1 105 ? 1.361 -2.418 -5.280 1.00 93.50 105 ALA A N 1
ATOM 850 C CA . ALA A 1 105 ? 1.027 -2.449 -3.866 1.00 93.50 105 ALA A CA 1
ATOM 851 C C . ALA A 1 105 ? 1.886 -1.479 -3.052 1.00 93.50 105 ALA A C 1
ATOM 853 O O . ALA A 1 105 ? 2.981 -1.065 -3.450 1.00 93.50 105 ALA A O 1
ATOM 854 N N . ILE A 1 106 ? 1.359 -1.110 -1.885 1.00 93.56 106 ILE A N 1
ATOM 855 C CA . ILE A 1 106 ? 2.106 -0.373 -0.873 1.00 93.56 106 ILE A CA 1
ATOM 856 C C . ILE A 1 106 ? 2.826 -1.402 0.009 1.00 93.56 106 ILE A C 1
ATOM 858 O O . ILE A 1 106 ? 2.157 -2.218 0.658 1.00 93.56 106 ILE A O 1
ATOM 862 N N . PRO A 1 107 ? 4.165 -1.353 0.087 1.00 92.62 107 PRO A N 1
ATOM 863 C CA . PRO A 1 107 ? 4.928 -2.226 0.966 1.00 92.62 107 PRO A CA 1
ATOM 864 C C . PRO A 1 107 ? 4.423 -2.172 2.410 1.00 92.62 107 PRO A C 1
ATOM 866 O O . PRO A 1 107 ? 4.113 -1.104 2.937 1.00 92.62 107 PRO A O 1
ATOM 869 N N . ASN A 1 108 ? 4.343 -3.331 3.064 1.00 88.81 108 ASN A N 1
ATOM 870 C CA . ASN A 1 108 ? 3.849 -3.493 4.439 1.00 88.81 108 ASN A CA 1
ATOM 871 C C . ASN A 1 108 ? 2.393 -3.057 4.698 1.00 88.81 108 ASN A C 1
ATOM 873 O O . ASN A 1 108 ? 1.947 -3.112 5.849 1.00 88.81 108 ASN A O 1
ATOM 877 N N . ALA A 1 109 ? 1.609 -2.697 3.677 1.00 88.62 109 ALA A N 1
ATOM 878 C CA . ALA A 1 109 ? 0.231 -2.260 3.896 1.00 88.62 109 ALA A CA 1
ATOM 879 C C . ALA A 1 109 ? -0.655 -3.346 4.514 1.00 88.62 109 ALA A C 1
ATOM 881 O O . ALA A 1 109 ? -1.502 -3.030 5.342 1.00 88.62 109 ALA A O 1
ATOM 882 N N . GLY A 1 110 ? -0.415 -4.627 4.213 1.00 85.75 110 GLY A N 1
ATOM 883 C CA . GLY A 1 110 ? -1.116 -5.733 4.875 1.00 85.75 110 GLY A CA 1
ATOM 884 C C . GLY A 1 110 ? -0.859 -5.792 6.387 1.00 85.75 110 GLY A C 1
ATOM 885 O O . GLY A 1 110 ? -1.781 -6.033 7.166 1.00 85.75 110 GLY A O 1
ATOM 886 N N . GLN A 1 111 ? 0.370 -5.500 6.828 1.00 88.94 111 GLN A N 1
ATOM 887 C CA . GLN A 1 111 ? 0.712 -5.460 8.255 1.00 88.94 111 GLN A CA 1
ATOM 888 C C . GLN A 1 111 ? 0.035 -4.280 8.946 1.00 88.94 111 GLN A C 1
ATOM 890 O O . GLN A 1 111 ? -0.559 -4.448 10.013 1.00 88.94 111 GLN A O 1
ATOM 895 N N . PHE A 1 112 ? 0.052 -3.109 8.305 1.00 90.12 112 PHE A N 1
ATOM 896 C CA . PHE A 1 112 ? -0.723 -1.964 8.768 1.00 90.12 112 PHE A CA 1
ATOM 897 C C . PHE A 1 112 ? -2.213 -2.317 8.874 1.00 90.12 112 PHE A C 1
ATOM 899 O O . PHE A 1 112 ? -2.807 -2.138 9.935 1.00 90.12 112 PHE A O 1
ATOM 906 N N . MET A 1 113 ? -2.792 -2.901 7.822 1.00 88.81 113 MET A N 1
ATOM 907 C CA . MET A 1 113 ? -4.216 -3.228 7.749 1.00 88.81 113 MET A CA 1
ATOM 908 C C . MET A 1 113 ? -4.635 -4.239 8.823 1.00 88.81 113 MET A C 1
ATOM 910 O O . MET A 1 113 ? -5.677 -4.098 9.461 1.00 88.81 113 MET A O 1
ATOM 914 N N . LYS A 1 114 ? -3.775 -5.214 9.124 1.00 90.69 114 LYS A N 1
ATOM 915 C CA . LYS A 1 114 ? -3.963 -6.147 10.239 1.00 90.69 114 LYS A CA 1
ATOM 916 C C . LYS A 1 114 ? -4.028 -5.430 11.590 1.00 90.69 114 LYS A C 1
ATOM 918 O O . LYS A 1 114 ? -4.894 -5.742 12.407 1.00 90.69 114 LYS A O 1
ATOM 923 N N . HIS A 1 115 ? -3.114 -4.497 11.857 1.00 93.31 115 HIS A N 1
ATOM 924 C CA . HIS A 1 115 ? -3.126 -3.723 13.104 1.00 93.31 115 HIS A CA 1
ATOM 925 C C . HIS A 1 115 ? -4.316 -2.766 13.180 1.00 93.31 115 HIS A C 1
ATOM 927 O O . HIS A 1 115 ? -4.924 -2.634 14.241 1.00 93.31 115 HIS A O 1
ATOM 933 N N . PHE A 1 116 ? -4.673 -2.170 12.048 1.00 90.81 116 PHE A N 1
ATOM 934 C CA . PHE A 1 116 ? -5.825 -1.302 11.870 1.00 90.81 116 PHE A CA 1
ATOM 935 C C . PHE A 1 116 ? -7.141 -2.008 12.218 1.00 90.81 116 PHE A C 1
ATOM 937 O O . PHE A 1 116 ? -7.863 -1.562 13.111 1.00 90.81 116 PHE A O 1
ATOM 944 N N . ILE A 1 117 ? -7.409 -3.167 11.606 1.00 91.31 117 ILE A N 1
ATOM 945 C CA . ILE A 1 117 ? -8.613 -3.967 11.881 1.00 91.31 117 ILE A CA 1
ATOM 946 C C . ILE A 1 117 ? -8.659 -4.399 13.352 1.00 91.31 117 ILE A C 1
ATOM 948 O O . ILE A 1 117 ? -9.680 -4.225 14.016 1.00 91.31 117 ILE A O 1
ATOM 952 N N . ARG A 1 118 ? -7.543 -4.895 13.900 1.00 93.38 118 ARG A N 1
ATOM 953 C CA . ARG A 1 118 ? -7.474 -5.325 15.308 1.00 93.38 118 ARG A CA 1
ATOM 954 C C . ARG A 1 118 ? -7.750 -4.188 16.291 1.00 93.38 118 ARG A C 1
ATOM 956 O O . ARG A 1 118 ? -8.425 -4.402 17.297 1.00 93.38 118 ARG A O 1
ATOM 963 N N . GLY A 1 119 ? -7.229 -2.993 16.016 1.00 94.38 119 GLY A N 1
ATOM 964 C CA . GLY A 1 119 ? -7.477 -1.802 16.827 1.00 94.38 119 GLY A CA 1
ATOM 965 C C . GLY A 1 119 ? -8.963 -1.453 16.877 1.00 94.38 119 GLY A C 1
ATOM 966 O O . GLY A 1 119 ? -9.534 -1.312 17.961 1.00 94.38 119 GLY A O 1
ATOM 967 N N . ARG A 1 120 ? -9.611 -1.427 15.707 1.00 93.06 120 ARG A N 1
ATOM 968 C CA . ARG A 1 120 ? -11.057 -1.209 15.567 1.00 93.06 120 ARG A CA 1
ATOM 969 C C . ARG A 1 120 ? -11.875 -2.235 16.349 1.00 93.06 120 ARG A C 1
ATOM 971 O O . ARG A 1 120 ? -12.751 -1.876 17.136 1.00 93.06 120 ARG A O 1
ATOM 978 N N . GLU A 1 121 ? -11.582 -3.519 16.161 1.00 94.00 121 GLU A N 1
ATOM 979 C CA . GLU A 1 121 ? -12.264 -4.606 16.869 1.00 94.00 121 GLU A CA 1
ATOM 980 C C . GLU A 1 121 ? -12.110 -4.487 18.387 1.00 94.00 121 GLU A C 1
ATOM 982 O O . GLU A 1 121 ? -13.061 -4.749 19.127 1.00 94.00 121 GLU A O 1
ATOM 987 N N . CYS A 1 122 ? -10.937 -4.057 18.865 1.00 95.19 122 CYS A N 1
ATOM 988 C CA . CYS A 1 122 ? -10.684 -3.840 20.284 1.00 95.19 122 CYS A CA 1
ATOM 989 C C . CYS A 1 122 ? -11.610 -2.762 20.864 1.00 95.19 122 CYS A C 1
ATOM 991 O O . CYS A 1 122 ? -12.286 -3.022 21.862 1.00 95.19 122 CYS A O 1
ATOM 993 N N . VAL A 1 123 ? -11.711 -1.596 20.213 1.00 94.75 123 VAL A N 1
ATOM 994 C CA . VAL A 1 123 ? -12.610 -0.505 20.636 1.00 94.75 123 VAL A CA 1
ATOM 995 C C . VAL A 1 123 ? -14.061 -0.988 20.682 1.00 94.75 123 VAL A C 1
ATOM 997 O O . VAL A 1 123 ? -14.729 -0.871 21.711 1.00 94.75 123 VAL A O 1
ATOM 1000 N N . ILE A 1 124 ? -14.530 -1.623 19.604 1.00 93.56 124 ILE A N 1
ATOM 1001 C CA . ILE A 1 124 ? -15.900 -2.148 19.513 1.00 93.56 124 ILE A CA 1
ATOM 1002 C C . ILE A 1 124 ? -16.165 -3.177 20.620 1.00 93.56 124 ILE A C 1
ATOM 1004 O O . ILE A 1 124 ? -17.235 -3.179 21.233 1.00 93.56 124 ILE A O 1
ATOM 1008 N N . LYS A 1 125 ? -15.199 -4.054 20.913 1.00 94.38 125 LYS A N 1
ATOM 1009 C CA . LYS A 1 125 ? -15.317 -5.073 21.963 1.00 94.38 125 LYS A CA 1
ATOM 1010 C C . LYS A 1 125 ? -15.410 -4.461 23.360 1.00 94.38 125 LYS A C 1
ATOM 1012 O O . LYS A 1 125 ? -16.160 -4.987 24.181 1.00 94.38 125 LYS A O 1
ATOM 1017 N N . ILE A 1 126 ? -14.675 -3.383 23.641 1.00 94.06 126 ILE A N 1
ATOM 1018 C CA . ILE A 1 126 ? -14.765 -2.662 24.921 1.00 94.06 126 ILE A CA 1
ATOM 1019 C C . ILE A 1 126 ? -16.170 -2.083 25.089 1.00 94.06 126 ILE A C 1
ATOM 1021 O O . ILE A 1 126 ? -16.805 -2.324 26.115 1.00 94.06 126 ILE A O 1
ATOM 1025 N N . LEU A 1 127 ? -16.677 -1.390 24.066 1.00 93.06 127 LEU A N 1
ATOM 1026 C CA . LEU A 1 127 ? -18.000 -0.761 24.095 1.00 93.06 127 LEU A CA 1
ATOM 1027 C C . LEU A 1 127 ? -19.117 -1.795 24.249 1.00 93.06 127 LEU A C 1
ATOM 1029 O O . LEU A 1 127 ? -19.956 -1.670 25.135 1.00 93.06 127 LEU A O 1
ATOM 1033 N N . LYS A 1 128 ? -19.082 -2.883 23.469 1.00 92.38 128 LYS A N 1
ATOM 1034 C CA . LYS A 1 128 ? -20.092 -3.956 23.532 1.00 92.38 128 LYS A CA 1
ATOM 1035 C C . LYS A 1 128 ? -20.219 -4.613 24.910 1.00 92.38 128 LYS A C 1
ATOM 1037 O O . LYS A 1 128 ? -21.274 -5.161 25.209 1.00 92.38 128 LYS A O 1
ATOM 1042 N N . LYS A 1 129 ? -19.170 -4.583 25.738 1.00 93.12 129 LYS A N 1
ATOM 1043 C CA . LYS A 1 129 ? -19.184 -5.147 27.099 1.00 93.12 129 LYS A CA 1
ATOM 1044 C C . LYS A 1 129 ? -19.807 -4.219 28.147 1.00 93.12 129 LYS A C 1
ATOM 1046 O O . LYS A 1 129 ? -20.042 -4.661 29.270 1.00 93.12 129 LYS A O 1
ATOM 1051 N N . ARG A 1 130 ? -20.038 -2.942 27.835 1.00 90.06 130 ARG A N 1
ATOM 1052 C CA . ARG A 1 130 ? -20.626 -1.974 28.772 1.00 90.06 130 ARG A CA 1
ATOM 1053 C C . ARG A 1 130 ? -22.150 -2.046 28.732 1.00 90.06 130 ARG A C 1
ATOM 1055 O O . ARG A 1 130 ? -22.732 -2.197 27.663 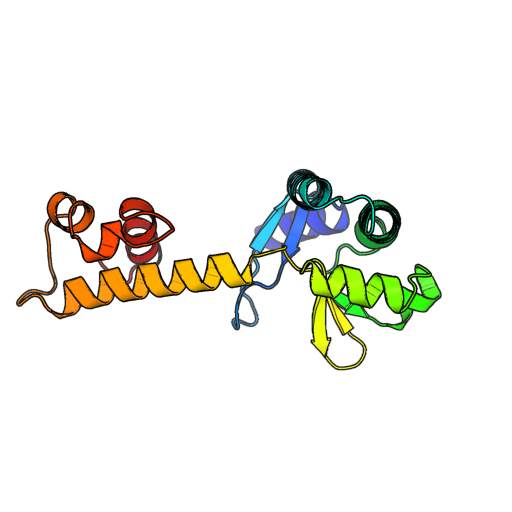1.00 90.06 130 ARG A O 1
ATOM 1062 N N . LYS A 1 131 ? -22.795 -1.862 29.892 1.00 89.75 131 LYS A N 1
ATOM 1063 C CA . LYS A 1 131 ? -24.263 -1.910 30.048 1.00 89.75 131 LYS A CA 1
ATOM 1064 C C . LYS A 1 131 ? -24.990 -0.993 29.057 1.00 89.75 131 LYS A C 1
ATOM 1066 O O . LYS A 1 131 ? -25.950 -1.422 28.432 1.00 89.75 131 LYS A O 1
ATOM 1071 N N . TYR A 1 132 ? -24.497 0.235 28.902 1.00 90.69 132 TYR A N 1
ATOM 1072 C CA . TYR A 1 132 ? -25.087 1.245 28.017 1.00 90.69 132 TYR A CA 1
ATOM 1073 C C . TYR A 1 132 ? -24.347 1.390 26.683 1.00 90.69 132 TYR A C 1
ATOM 1075 O O . TYR A 1 132 ? -24.705 2.235 25.882 1.00 90.69 132 TYR A O 1
ATOM 1083 N N . LYS A 1 133 ? -23.328 0.556 26.421 1.00 90.31 133 LYS A N 1
ATOM 1084 C CA . LYS A 1 133 ? -22.452 0.649 25.235 1.00 90.31 133 LYS A CA 1
ATOM 1085 C C . LYS A 1 133 ? -21.758 2.007 25.056 1.00 90.31 133 LYS A C 1
ATOM 1087 O O . LYS A 1 133 ? -21.314 2.334 23.963 1.00 90.31 133 LYS A O 1
ATOM 1092 N N . GLU A 1 134 ? -21.603 2.731 26.154 1.00 90.19 134 GLU A N 1
ATOM 1093 C CA . GLU A 1 134 ? -21.004 4.060 26.225 1.00 90.19 134 GLU A CA 1
ATOM 1094 C C . GLU A 1 134 ? -19.827 4.055 27.204 1.00 90.19 134 GLU A C 1
ATOM 1096 O O . GLU A 1 134 ? -19.734 3.214 28.110 1.00 90.19 134 GLU A O 1
ATOM 1101 N N . ILE A 1 135 ? -18.908 4.995 27.003 1.00 93.06 135 ILE A N 1
ATOM 1102 C CA . ILE A 1 135 ? -17.745 5.239 27.854 1.00 93.06 135 ILE A CA 1
ATOM 1103 C C . ILE A 1 135 ? -17.251 6.668 27.609 1.00 93.06 135 ILE A C 1
ATOM 1105 O O . ILE A 1 135 ? -17.333 7.163 26.487 1.00 93.06 135 ILE A O 1
ATOM 1109 N N . LEU A 1 136 ? -16.702 7.317 28.637 1.00 92.75 136 LEU A N 1
ATOM 1110 C CA . LEU A 1 136 ? -16.007 8.589 28.457 1.00 92.75 136 LEU A CA 1
ATOM 1111 C C . LEU A 1 136 ? -14.761 8.383 27.592 1.00 92.75 136 LEU A C 1
ATOM 1113 O O . LEU A 1 136 ? -13.992 7.445 27.812 1.00 92.75 136 LEU A O 1
ATOM 1117 N N . GLU A 1 137 ? -14.522 9.281 26.638 1.00 91.00 137 GLU A N 1
ATOM 1118 C CA . GLU A 1 137 ? -13.387 9.161 25.718 1.00 91.00 137 GLU A CA 1
ATOM 1119 C C . GLU A 1 137 ? -12.048 9.091 26.467 1.00 91.00 137 GLU A C 1
ATOM 1121 O O . GLU A 1 137 ? -11.207 8.247 26.164 1.00 91.00 137 GLU A O 1
ATOM 1126 N N . GLN A 1 138 ? -11.876 9.905 27.513 1.00 92.25 138 GLN A N 1
ATOM 1127 C CA . GLN A 1 138 ? -10.664 9.904 28.339 1.00 92.25 138 GLN A CA 1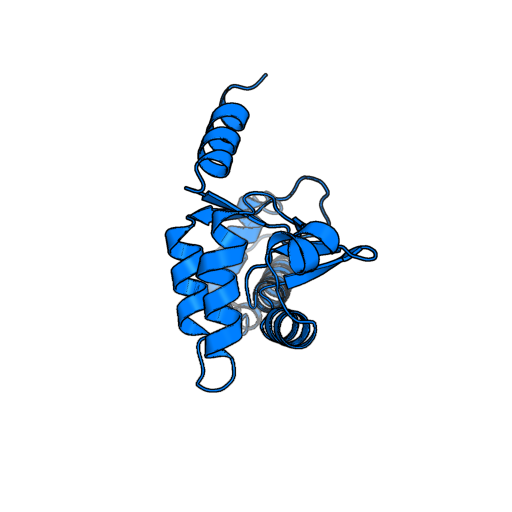
ATOM 1128 C C . GLN A 1 138 ? -10.413 8.550 29.022 1.00 92.25 138 GLN A C 1
ATOM 1130 O O . GLN A 1 138 ? -9.263 8.127 29.163 1.00 92.25 138 GLN A O 1
ATOM 1135 N N . ASP A 1 139 ? -11.476 7.854 29.428 1.00 92.25 139 ASP A N 1
ATOM 1136 C CA . ASP A 1 139 ? -11.377 6.530 30.045 1.00 92.25 139 ASP A CA 1
ATOM 1137 C C . ASP A 1 139 ? -11.092 5.455 28.997 1.00 92.25 139 ASP A C 1
ATOM 1139 O O . ASP A 1 139 ? -10.299 4.539 29.235 1.00 92.25 139 ASP A O 1
ATOM 1143 N N . LEU A 1 140 ? -11.689 5.586 27.809 1.00 93.00 140 LEU A N 1
ATOM 1144 C CA . LEU A 1 140 ? -11.415 4.709 26.677 1.00 93.00 140 LEU A CA 1
ATOM 1145 C C . LEU A 1 140 ? -9.953 4.822 26.238 1.00 93.00 140 LEU A C 1
ATOM 1147 O O . LEU A 1 140 ? -9.276 3.803 26.124 1.00 93.00 140 LEU A O 1
ATOM 1151 N N . GLN A 1 141 ? -9.426 6.038 26.091 1.00 92.75 141 GLN A N 1
ATOM 1152 C CA . GLN A 1 141 ? -8.023 6.286 25.745 1.00 92.75 141 GLN A CA 1
ATOM 1153 C C . GLN A 1 141 ? -7.047 5.644 26.748 1.00 92.75 141 GLN A C 1
ATOM 1155 O O . GLN A 1 141 ? -5.980 5.159 26.366 1.00 92.75 141 GLN A O 1
ATOM 1160 N N . LYS A 1 142 ? -7.412 5.593 28.036 1.00 93.38 142 LYS A N 1
ATOM 1161 C CA . LYS A 1 142 ? -6.588 4.997 29.101 1.00 93.38 142 LYS A CA 1
ATOM 1162 C C . LYS A 1 142 ? -6.751 3.478 29.231 1.00 93.38 142 LYS A C 1
ATOM 1164 O O . LYS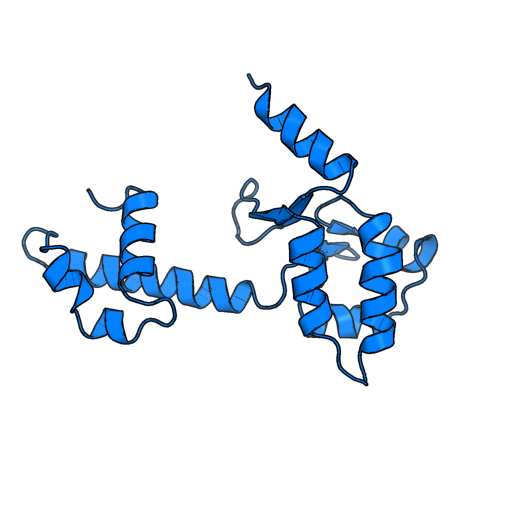 A 1 142 ? -5.996 2.864 29.995 1.00 93.38 142 LYS A O 1
ATOM 1169 N N . HIS A 1 143 ? -7.681 2.862 28.502 1.00 93.44 143 HIS A N 1
ATOM 1170 C CA . HIS A 1 143 ? -7.990 1.441 28.621 1.00 93.44 143 HIS A CA 1
ATOM 1171 C C . HIS A 1 143 ? -6.786 0.560 28.245 1.00 93.44 143 HIS A C 1
ATOM 1173 O O . HIS A 1 143 ? -6.178 0.711 27.184 1.00 93.44 143 HIS A O 1
ATOM 1179 N N . SER A 1 144 ? -6.446 -0.407 29.102 1.00 89.38 144 SER A N 1
ATOM 1180 C CA . SER A 1 144 ? -5.229 -1.223 28.963 1.00 89.38 144 SER A CA 1
ATOM 1181 C C . SER A 1 144 ? -5.155 -1.996 27.643 1.00 89.38 144 SER A C 1
ATOM 1183 O O . SER A 1 144 ? -4.089 -2.073 27.039 1.00 89.38 144 SER A O 1
ATOM 1185 N N . SER A 1 145 ? -6.283 -2.508 27.145 1.00 89.62 145 SER A N 1
ATOM 1186 C CA . SER A 1 145 ? -6.329 -3.229 25.863 1.00 89.62 145 SER A CA 1
ATOM 1187 C C . SER A 1 145 ? -6.118 -2.344 24.629 1.00 89.62 145 SER A C 1
ATOM 1189 O O . SER A 1 145 ? -5.817 -2.871 23.562 1.00 89.62 145 SER A O 1
ATOM 1191 N N . LEU A 1 146 ? -6.287 -1.022 24.744 1.00 90.75 146 LEU A N 1
ATOM 1192 C CA . LEU A 1 146 ? -5.964 -0.080 23.666 1.00 90.75 146 LEU A CA 1
ATOM 1193 C C . LEU A 1 146 ? -4.520 0.410 23.757 1.00 90.75 146 LEU A C 1
ATOM 1195 O O . LEU A 1 146 ? -3.912 0.686 22.728 1.00 90.75 146 LEU A O 1
ATOM 1199 N N . LYS A 1 147 ? -3.927 0.423 24.958 1.00 85.19 147 LYS A N 1
ATOM 1200 C CA . LYS A 1 147 ? -2.491 0.699 25.134 1.00 85.19 147 LYS A CA 1
ATOM 1201 C C . LYS A 1 147 ? -1.597 -0.336 24.449 1.00 85.19 147 LYS A C 1
ATOM 1203 O O . LYS A 1 147 ? -0.493 -0.001 24.046 1.00 85.19 147 LYS A O 1
ATOM 1208 N N . SER A 1 148 ? -2.066 -1.576 24.303 1.00 85.31 148 SER A N 1
ATOM 1209 C CA . SER A 1 148 ? -1.345 -2.630 23.578 1.00 85.31 148 SER A CA 1
ATOM 1210 C C . SER A 1 148 ? -1.571 -2.610 22.061 1.00 85.31 148 SER A C 1
ATOM 1212 O O . SER A 1 148 ? -0.961 -3.404 21.342 1.00 85.31 148 SER A O 1
ATOM 1214 N N . CYS A 1 149 ? -2.439 -1.733 21.544 1.00 90.19 149 CYS A N 1
ATOM 1215 C CA . CYS A 1 149 ? -2.666 -1.614 20.108 1.00 90.19 149 CYS A CA 1
ATOM 1216 C C . CYS A 1 149 ? -1.502 -0.871 19.441 1.00 90.19 149 CYS A C 1
ATOM 1218 O O . CYS A 1 149 ? -1.143 0.230 19.846 1.00 90.19 149 CYS A O 1
ATOM 1220 N N . CYS A 1 150 ? -0.958 -1.450 18.368 1.00 91.81 150 CYS A N 1
ATOM 1221 C CA . CYS A 1 150 ? 0.219 -0.926 17.664 1.00 91.81 150 CYS A CA 1
ATOM 1222 C C . CYS A 1 150 ? 0.045 0.513 17.141 1.00 91.81 150 CYS A C 1
ATOM 1224 O O . CYS A 1 150 ? 0.999 1.281 17.170 1.00 91.81 150 CYS A O 1
ATOM 1226 N N . LEU A 1 151 ? -1.163 0.891 16.707 1.00 92.31 151 LEU A N 1
ATOM 1227 C CA . LEU A 1 151 ? -1.452 2.229 16.169 1.00 92.31 151 LEU A CA 1
ATOM 1228 C C . LEU A 1 151 ? -1.764 3.275 17.257 1.00 92.31 151 LEU A C 1
ATOM 1230 O O . LEU A 1 151 ? -1.965 4.446 16.950 1.00 92.31 151 LEU A O 1
ATOM 1234 N N . GLY A 1 152 ? -1.808 2.864 18.528 1.00 92.81 152 GLY A N 1
ATOM 1235 C CA . GLY A 1 152 ? -2.184 3.718 19.650 1.00 92.81 152 GLY A CA 1
ATOM 1236 C C . GLY A 1 152 ? -3.698 3.874 19.829 1.00 92.81 152 GLY A C 1
ATOM 1237 O O . GLY A 1 152 ? -4.496 3.689 18.906 1.00 92.81 152 GLY A O 1
ATOM 1238 N N . ALA A 1 153 ? -4.102 4.216 21.055 1.00 93.12 153 ALA A N 1
ATOM 1239 C CA . ALA A 1 153 ? -5.510 4.297 21.440 1.00 93.12 153 ALA A CA 1
ATOM 1240 C C . ALA A 1 153 ? -6.273 5.374 20.654 1.00 93.12 153 ALA A C 1
ATOM 1242 O O . ALA A 1 153 ? -7.326 5.079 20.094 1.00 93.12 153 ALA A O 1
ATOM 1243 N N . SER A 1 154 ? -5.722 6.590 20.555 1.00 93.25 154 SER A N 1
ATOM 1244 C CA . SER A 1 154 ? -6.369 7.713 19.860 1.00 93.25 154 SER A CA 1
ATOM 1245 C C . SER A 1 154 ? -6.649 7.402 18.393 1.00 93.25 154 SER A C 1
ATOM 1247 O O . SER A 1 154 ? -7.743 7.670 17.913 1.00 93.25 154 SER A O 1
ATOM 1249 N N . PHE A 1 155 ? -5.700 6.768 17.696 1.00 94.25 155 PHE A N 1
ATOM 1250 C CA . PHE A 1 155 ? -5.898 6.360 16.307 1.00 94.25 155 PHE A CA 1
ATOM 1251 C C . PHE A 1 155 ? -7.090 5.401 16.176 1.00 94.25 155 PHE A C 1
ATOM 1253 O O . PHE A 1 155 ? -7.973 5.611 15.349 1.00 94.25 155 PHE A O 1
ATOM 1260 N N . CYS A 1 156 ? -7.137 4.361 17.015 1.00 94.06 156 CYS A N 1
ATOM 1261 C CA . CYS A 1 156 ? -8.195 3.351 16.956 1.00 94.06 156 CYS A CA 1
ATOM 1262 C C . CYS A 1 156 ? -9.576 3.942 17.276 1.00 94.06 156 CYS A C 1
ATOM 1264 O O . CYS A 1 156 ? -10.570 3.535 16.684 1.00 94.06 156 CYS A O 1
ATOM 1266 N N . ILE A 1 157 ? -9.643 4.894 18.211 1.00 93.31 157 ILE A N 1
ATOM 1267 C CA . ILE A 1 157 ? -10.887 5.578 18.581 1.00 93.31 157 ILE A CA 1
ATOM 1268 C C . ILE A 1 157 ? -11.375 6.449 17.419 1.00 93.31 157 ILE A C 1
ATOM 1270 O O . ILE A 1 157 ? -12.526 6.316 17.005 1.00 93.31 157 ILE A O 1
ATOM 1274 N N . HIS A 1 158 ? -10.497 7.275 16.843 1.00 93.50 158 HIS A N 1
ATOM 1275 C CA . HIS A 1 158 ? -10.852 8.136 15.714 1.00 93.50 158 HIS A CA 1
ATOM 1276 C C . HIS A 1 158 ? -11.266 7.347 14.467 1.00 93.50 158 HIS A C 1
ATOM 1278 O O . HIS A 1 158 ? -12.164 7.789 13.759 1.00 93.50 158 HIS A O 1
ATOM 1284 N N . ASP A 1 159 ? -10.679 6.174 14.212 1.00 92.06 159 ASP A N 1
ATOM 1285 C CA . ASP A 1 159 ? -11.125 5.289 13.126 1.00 92.06 159 ASP A CA 1
ATOM 1286 C C . ASP A 1 159 ? -12.592 4.857 13.299 1.00 92.06 159 ASP A C 1
ATOM 1288 O O . ASP A 1 159 ? -13.392 4.937 12.367 1.00 92.06 159 ASP A O 1
ATOM 1292 N N . VAL A 1 160 ? -12.967 4.424 14.504 1.00 92.06 160 VAL A N 1
ATOM 1293 C CA . VAL A 1 160 ? -14.327 3.939 14.788 1.00 92.06 160 VAL A CA 1
ATOM 1294 C C . VAL A 1 160 ? -15.347 5.079 14.710 1.00 92.06 160 VAL A C 1
ATOM 1296 O O . VAL A 1 160 ? -16.443 4.868 14.187 1.00 92.06 160 VAL A O 1
ATOM 1299 N N . ILE A 1 161 ? -14.974 6.275 15.183 1.00 91.31 161 ILE A N 1
ATOM 1300 C CA . ILE A 1 161 ? -15.779 7.500 15.055 1.00 91.31 161 ILE A CA 1
ATOM 1301 C C . ILE A 1 161 ? -15.928 7.886 13.579 1.00 91.31 161 ILE A C 1
ATOM 1303 O O . ILE A 1 161 ? -17.039 8.107 13.112 1.00 91.31 161 ILE A O 1
ATOM 1307 N N . GLY A 1 162 ? -14.828 7.915 12.821 1.00 87.69 162 GLY A N 1
ATOM 1308 C CA . GLY A 1 162 ? -14.828 8.290 11.405 1.00 87.69 162 GLY A CA 1
ATOM 1309 C C . GLY A 1 162 ? -15.613 7.329 10.511 1.00 87.69 162 GLY A C 1
ATOM 1310 O O . GLY A 1 162 ? -16.109 7.733 9.464 1.00 87.69 162 GLY A O 1
ATOM 1311 N N . LYS A 1 163 ? -15.771 6.069 10.932 1.00 84.81 163 LYS A N 1
ATOM 1312 C CA . LYS A 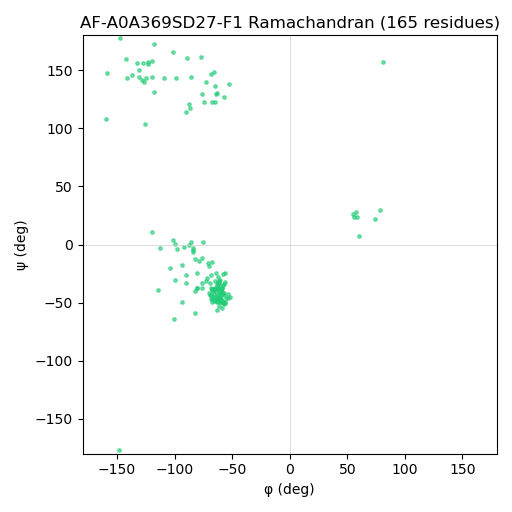1 163 ? -16.641 5.084 10.273 1.00 84.81 163 LYS A CA 1
ATOM 1313 C C . LYS A 1 163 ? -18.104 5.150 10.744 1.00 84.81 163 LYS A C 1
ATOM 1315 O O . LYS A 1 163 ? -18.907 4.320 10.328 1.00 84.81 163 LYS A O 1
ATOM 1320 N N . GLU A 1 164 ? -18.444 6.089 11.627 1.00 86.06 164 GLU A N 1
ATOM 1321 C CA . GLU A 1 164 ? -19.777 6.263 12.226 1.00 86.06 164 GLU A CA 1
ATOM 1322 C C . GLU A 1 164 ? -20.316 4.993 12.914 1.00 86.06 164 GLU A C 1
ATOM 1324 O O . GLU A 1 164 ? -21.523 4.786 13.047 1.00 86.06 164 GLU A O 1
ATOM 1329 N N . ILE A 1 165 ? -19.420 4.112 13.377 1.00 81.88 165 ILE A N 1
ATOM 1330 C CA . ILE A 1 165 ? -19.802 2.894 14.115 1.00 81.88 165 ILE A CA 1
ATOM 1331 C C . ILE A 1 165 ? -20.289 3.262 15.520 1.00 81.88 165 ILE A C 1
ATOM 1333 O O . ILE A 1 165 ? -21.092 2.546 16.123 1.00 81.88 165 ILE A O 1
ATOM 1337 N N . VAL A 1 166 ? -19.764 4.363 16.048 1.00 78.62 166 VAL A N 1
ATOM 1338 C CA . VAL A 1 166 ? -20.059 4.911 17.370 1.00 78.62 166 VAL A CA 1
ATOM 1339 C C . VAL A 1 166 ? -20.359 6.397 17.210 1.00 78.62 166 VAL A C 1
ATOM 1341 O O . VAL A 1 166 ? -19.858 7.025 16.277 1.00 78.62 166 VAL A O 1
ATOM 1344 N N . LYS A 1 167 ? -21.198 6.927 18.096 1.00 62.94 167 LYS A N 1
ATOM 1345 C CA . LYS A 1 167 ? -21.596 8.334 18.140 1.00 62.94 167 LYS A CA 1
ATOM 1346 C C . LYS A 1 167 ? -21.149 8.948 19.453 1.00 62.94 167 LYS A C 1
ATOM 1348 O O . LYS A 1 167 ? -21.140 8.190 20.449 1.00 62.94 167 LYS A O 1
#